Protein AF-A0A6A4P257-F1 (afdb_monomer)

Solvent-accessible surface area (backbone atoms only — not comparable to full-atom values): 5760 Å² total; per-residue (Å²): 90,78,40,69,46,65,48,91,61,92,58,88,72,38,78,74,70,86,77,51,74,40,77,46,83,42,74,70,55,72,58,72,39,59,92,91,50,38,56,26,60,79,36,81,90,26,39,42,36,27,24,51,69,60,42,55,53,51,50,55,54,53,72,72,43,58,73,80,59,38,41,78,41,33,69,40,75,66,38,50,50,55,42,49,52,51,52,52,53,54,56,58,55,68,74,73,118

Organism: Lupinus albus (NCBI:txid3870)

Radius of gyration: 14.42 Å; Cα contacts (8 Å, |Δi|>4): 96; chains: 1; bounding box: 40×30×34 Å

Secondary structure (DSSP, 8-state):
-EEE----SS-TT----TT-SEEE--SS-GGGS-TTS-GGGGSGGGGGG--HHHHHHHHHHHHTS-HHHHGGGT-SHHHHHHHHHHHHHHHHHHT--

Sequence (97 aa):
MNMLKHFRDNNEKHEIPEDAYVIHYLGLKPWKCNRDYDCNWDIKFHSNFASDSVYKRWWKVHDGMAKELQYYCGDNKEGEMIIRQRVEARNNVDFTL

Mean predicted aligned error: 5.6 Å

Foldseek 3Di:
DADELFAPDPPVQSDDDPPHPHYHQDDDDLLLEDLPAFCLCLPPVSVRNGHRVVSVVVVVVLVPDDPVVVVVSLPDPVSVVSNVVSVVVSVVVVVVD

InterPro domains:
  IPR029044 Nucleotide-diphospho-sugar transferases [G3DSA:3.90.550.10] (1-70)
  IPR050587 GNT1/Glycosyltransferase 8 [PTHR11183] (1-87)

pLDDT: mean 86.47, std 11.69, range [39.94, 96.75]

Structure (mmCIF, N/CA/C/O backbone):
data_AF-A0A6A4P257-F1
#
_entry.id   AF-A0A6A4P257-F1
#
loop_
_atom_site.group_PDB
_atom_site.id
_atom_site.type_symbol
_atom_site.label_atom_id
_atom_site.label_alt_id
_atom_site.label_comp_id
_atom_site.label_asym_id
_atom_site.label_entity_id
_atom_site.label_seq_id
_atom_site.pdbx_PDB_ins_code
_atom_site.Cartn_x
_atom_site.Cartn_y
_atom_site.Cartn_z
_atom_site.occupancy
_atom_site.B_iso_or_equiv
_atom_site.auth_seq_id
_atom_site.auth_comp_id
_atom_site.auth_asym_id
_atom_site.auth_atom_id
_atom_site.pdbx_PDB_model_num
ATOM 1 N N . MET A 1 1 ? -1.203 -12.538 -15.376 1.00 75.75 1 MET A N 1
ATOM 2 C CA . MET A 1 1 ? 0.066 -13.008 -14.763 1.00 75.75 1 MET A CA 1
ATOM 3 C C . MET A 1 1 ? 0.059 -12.698 -13.266 1.00 75.75 1 MET A C 1
ATOM 5 O O . MET A 1 1 ? -0.531 -11.689 -12.891 1.00 75.75 1 MET A O 1
ATOM 9 N N . ASN A 1 2 ? 0.683 -13.529 -12.422 1.00 89.62 2 ASN A N 1
ATOM 10 C CA . ASN A 1 2 ? 0.852 -13.251 -10.987 1.00 89.62 2 ASN A CA 1
ATOM 11 C C . ASN A 1 2 ? 2.224 -12.613 -10.750 1.00 89.62 2 ASN A C 1
ATOM 13 O O . ASN A 1 2 ? 3.226 -13.134 -11.231 1.00 89.62 2 ASN A O 1
ATOM 17 N N . MET A 1 3 ? 2.264 -11.505 -10.013 1.00 93.44 3 MET A N 1
ATOM 18 C CA . MET A 1 3 ? 3.451 -10.665 -9.874 1.00 93.44 3 MET A CA 1
ATOM 19 C C . MET A 1 3 ? 3.908 -10.583 -8.422 1.00 93.44 3 MET A C 1
ATOM 21 O O . MET A 1 3 ? 3.116 -10.332 -7.513 1.00 93.44 3 MET A O 1
ATOM 25 N N . LEU A 1 4 ? 5.209 -10.754 -8.205 1.00 93.75 4 LEU A N 1
ATOM 26 C CA . LEU A 1 4 ? 5.848 -10.460 -6.928 1.00 93.75 4 LEU A CA 1
ATOM 27 C C . LEU A 1 4 ? 6.242 -8.984 -6.904 1.00 93.75 4 LEU A C 1
ATOM 29 O O . LEU A 1 4 ? 6.913 -8.519 -7.823 1.00 93.75 4 LEU A O 1
ATOM 33 N N . LYS A 1 5 ? 5.857 -8.251 -5.856 1.00 94.00 5 LYS A N 1
ATOM 34 C CA . LYS A 1 5 ? 6.274 -6.857 -5.660 1.00 94.00 5 LYS A CA 1
ATOM 35 C C . LYS A 1 5 ? 7.720 -6.825 -5.157 1.00 94.00 5 LYS A C 1
ATOM 37 O O . LYS A 1 5 ? 7.970 -6.680 -3.962 1.00 94.00 5 LYS A O 1
ATOM 42 N N . HIS A 1 6 ? 8.652 -7.067 -6.074 1.00 93.62 6 HIS A N 1
ATOM 43 C CA . HIS A 1 6 ? 10.085 -7.066 -5.819 1.00 93.62 6 HIS A CA 1
ATOM 44 C C . HIS A 1 6 ? 10.855 -6.532 -7.027 1.00 93.62 6 HIS A C 1
ATOM 46 O O . HIS A 1 6 ? 10.810 -7.120 -8.106 1.00 93.62 6 HIS A O 1
ATOM 52 N N . PHE A 1 7 ? 11.598 -5.456 -6.818 1.00 91.94 7 PHE A N 1
ATOM 53 C CA . PHE A 1 7 ? 12.323 -4.704 -7.828 1.00 91.94 7 PHE A CA 1
ATOM 54 C C . PHE A 1 7 ? 13.813 -4.796 -7.485 1.00 91.94 7 PHE A C 1
ATOM 56 O O . PHE A 1 7 ? 14.264 -4.223 -6.499 1.00 91.94 7 PHE A O 1
ATOM 63 N N . ARG A 1 8 ? 14.554 -5.630 -8.230 1.00 79.38 8 ARG A N 1
ATOM 64 C CA . ARG A 1 8 ? 16.002 -5.863 -8.025 1.00 79.38 8 ARG A CA 1
ATOM 65 C C . ARG A 1 8 ? 16.891 -4.954 -8.878 1.00 79.38 8 ARG A C 1
ATOM 67 O O . ARG A 1 8 ? 18.072 -4.844 -8.575 1.00 79.38 8 ARG A O 1
ATOM 74 N N . ASP A 1 9 ? 16.325 -4.335 -9.910 1.00 68.06 9 ASP A N 1
ATOM 75 C CA . ASP A 1 9 ? 17.056 -3.588 -10.935 1.00 68.06 9 ASP A CA 1
ATOM 76 C C . ASP A 1 9 ? 16.752 -2.085 -10.854 1.00 68.06 9 ASP A C 1
ATOM 78 O O . ASP A 1 9 ? 15.732 -1.694 -10.288 1.00 68.06 9 ASP A O 1
ATOM 82 N N . ASN A 1 10 ? 17.595 -1.257 -11.489 1.00 57.28 10 ASN A N 1
ATOM 83 C CA . ASN A 1 10 ? 17.516 0.216 -11.571 1.00 57.28 10 ASN A CA 1
ATOM 84 C C . ASN A 1 10 ? 16.251 0.769 -12.270 1.00 57.28 10 ASN A C 1
ATOM 86 O O . ASN A 1 10 ? 16.270 1.875 -12.808 1.00 57.28 10 ASN A O 1
ATOM 90 N N . ASN A 1 11 ? 15.143 0.028 -12.319 1.00 60.56 11 ASN A N 1
ATOM 91 C CA . ASN A 1 11 ? 13.871 0.613 -12.704 1.00 60.56 11 ASN A CA 1
ATOM 92 C C . ASN A 1 11 ? 13.394 1.512 -11.565 1.00 60.56 11 ASN A C 1
ATOM 94 O O . ASN A 1 11 ? 12.620 1.063 -10.730 1.00 60.56 11 ASN A O 1
ATOM 98 N N . GLU A 1 12 ? 13.837 2.769 -11.560 1.00 65.50 12 GLU A N 1
ATOM 99 C CA . GLU A 1 12 ? 13.557 3.773 -10.524 1.00 65.50 12 GLU A CA 1
ATOM 100 C C . GLU A 1 12 ? 12.062 3.929 -10.205 1.00 65.50 12 GLU A C 1
ATOM 102 O O . GLU A 1 12 ? 11.700 4.351 -9.111 1.00 65.50 12 GLU A O 1
ATOM 107 N N . LYS A 1 13 ? 11.172 3.560 -11.135 1.00 75.38 13 LYS A N 1
ATOM 108 C CA . LYS A 1 13 ? 9.724 3.717 -10.967 1.00 75.38 13 LYS A CA 1
ATOM 109 C C . LYS A 1 13 ? 9.053 2.575 -10.203 1.00 75.38 13 LYS A C 1
ATOM 111 O O . LYS A 1 13 ? 7.922 2.750 -9.750 1.00 75.38 13 LYS A O 1
ATOM 116 N N . HIS A 1 14 ? 9.715 1.420 -10.064 1.00 91.19 14 HIS A N 1
ATOM 117 C C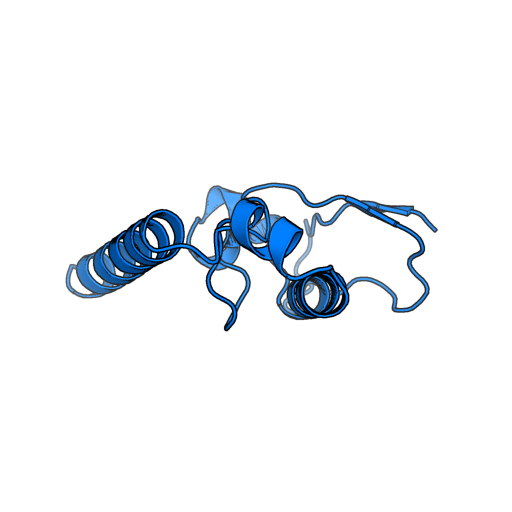A . HIS A 1 14 ? 9.182 0.239 -9.373 1.00 91.19 14 HIS A CA 1
ATOM 118 C C . HIS A 1 14 ? 7.746 -0.104 -9.840 1.00 91.19 14 HIS A C 1
ATOM 120 O O . HIS A 1 14 ? 6.799 -0.139 -9.057 1.00 91.19 14 HIS A O 1
ATOM 126 N N . GLU A 1 15 ? 7.542 -0.306 -11.144 1.00 91.31 15 GLU A N 1
ATOM 127 C CA . GLU A 1 15 ? 6.210 -0.508 -11.737 1.00 91.31 15 GLU A CA 1
ATOM 128 C C . GLU A 1 15 ? 5.893 -1.983 -12.019 1.00 91.31 15 GLU A C 1
ATOM 130 O O . GLU A 1 15 ? 6.766 -2.785 -12.348 1.00 91.31 15 GLU A O 1
ATOM 135 N N . ILE A 1 16 ? 4.609 -2.337 -11.920 1.00 91.56 16 ILE A N 1
ATOM 136 C CA . ILE A 1 16 ? 4.066 -3.644 -12.314 1.00 91.56 16 ILE A CA 1
ATOM 137 C C . ILE A 1 16 ? 3.063 -3.421 -13.457 1.00 91.56 16 ILE A C 1
ATOM 139 O O . ILE A 1 16 ? 2.295 -2.456 -13.377 1.00 91.56 16 ILE A O 1
ATOM 143 N N . PRO A 1 17 ? 2.996 -4.304 -14.474 1.00 91.69 17 PRO A N 1
ATOM 144 C CA . PRO A 1 17 ? 2.008 -4.211 -15.550 1.00 91.69 17 PRO A CA 1
ATOM 145 C C . PRO A 1 17 ? 0.570 -4.016 -15.046 1.00 91.69 17 PRO A C 1
ATOM 147 O O . PRO A 1 17 ? 0.192 -4.519 -13.981 1.00 91.69 17 PRO A O 1
ATOM 150 N N . GLU A 1 18 ? -0.236 -3.241 -15.772 1.00 90.12 18 GLU A N 1
ATOM 151 C CA . GLU A 1 18 ? -1.634 -2.970 -15.397 1.00 90.12 18 GLU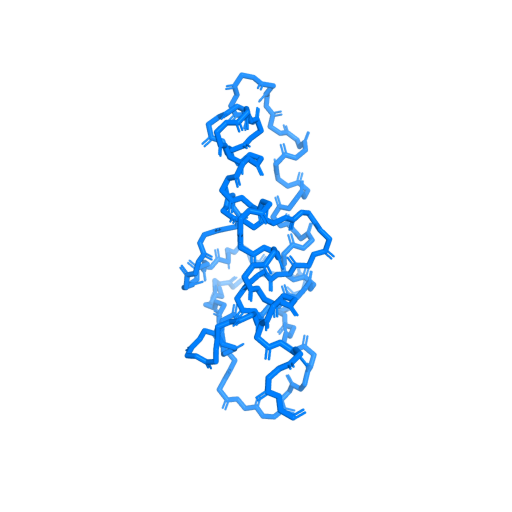 A CA 1
ATOM 152 C C . GLU A 1 18 ? -2.519 -4.220 -15.467 1.00 90.12 18 GLU A C 1
ATOM 154 O O . GLU A 1 18 ? -3.438 -4.359 -14.666 1.00 90.12 18 GLU A O 1
ATOM 159 N N . ASP A 1 19 ? -2.188 -5.163 -16.349 1.00 90.94 19 ASP A N 1
ATOM 160 C CA . ASP A 1 19 ? -2.862 -6.451 -16.543 1.00 90.94 19 ASP A CA 1
ATOM 161 C C . ASP A 1 19 ? -2.398 -7.549 -15.558 1.00 90.94 19 ASP A C 1
ATOM 163 O O . ASP A 1 19 ? -2.724 -8.735 -15.703 1.00 90.94 19 ASP A O 1
ATOM 167 N N . ALA A 1 20 ? -1.634 -7.178 -14.524 1.00 93.00 20 ALA A N 1
ATOM 168 C CA . AL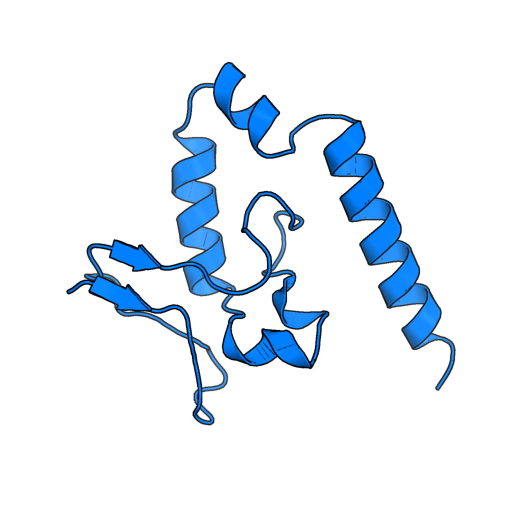A A 1 20 ? -1.289 -8.086 -13.439 1.00 93.00 20 ALA A CA 1
ATOM 169 C C . ALA A 1 20 ? -2.555 -8.535 -12.691 1.00 93.00 20 ALA A C 1
ATOM 171 O O . ALA A 1 20 ? -3.294 -7.724 -12.139 1.00 93.00 20 ALA A O 1
ATOM 172 N N . TYR A 1 21 ? -2.770 -9.850 -12.632 1.00 91.88 21 TYR A N 1
ATOM 173 C CA . TYR A 1 21 ? -3.962 -10.446 -12.022 1.00 91.88 21 TYR A CA 1
ATOM 174 C C . TYR A 1 21 ? -3.837 -10.550 -10.498 1.00 91.88 21 TYR A C 1
ATOM 176 O O . TYR A 1 21 ? -4.804 -10.367 -9.766 1.00 91.88 21 TYR A O 1
ATOM 184 N N . VAL A 1 22 ? -2.625 -10.825 -10.010 1.00 94.94 22 VAL A N 1
ATOM 185 C CA . VAL A 1 22 ? -2.313 -10.920 -8.579 1.00 94.94 22 VAL A CA 1
ATOM 186 C C . VAL A 1 22 ? -1.025 -10.167 -8.304 1.00 94.94 22 VAL A C 1
ATOM 188 O O . VAL A 1 22 ? -0.073 -10.261 -9.079 1.00 94.94 22 VAL A O 1
ATOM 191 N N . ILE A 1 23 ? -0.982 -9.471 -7.169 1.00 95.44 23 ILE A N 1
ATOM 192 C CA . ILE A 1 23 ? 0.212 -8.807 -6.650 1.00 95.44 23 ILE A CA 1
ATOM 193 C C . ILE A 1 23 ? 0.516 -9.373 -5.266 1.00 95.44 23 ILE A C 1
ATOM 195 O O . ILE A 1 23 ? -0.309 -9.304 -4.356 1.00 95.44 23 ILE A O 1
ATOM 199 N N . HIS A 1 24 ? 1.718 -9.911 -5.093 1.00 95.38 24 HIS A N 1
ATOM 200 C CA . HIS A 1 24 ? 2.197 -10.388 -3.804 1.00 95.38 24 HIS A CA 1
ATOM 201 C C . HIS A 1 24 ? 3.005 -9.289 -3.100 1.00 95.38 24 HIS A C 1
ATOM 203 O O . HIS A 1 24 ? 4.124 -8.971 -3.507 1.00 95.38 24 HIS A O 1
ATOM 209 N N . TYR A 1 25 ? 2.432 -8.712 -2.039 1.00 95.62 25 TYR A N 1
ATOM 210 C CA . TYR A 1 25 ? 3.037 -7.629 -1.256 1.00 95.62 25 TYR A CA 1
ATOM 211 C C . TYR A 1 25 ? 4.073 -8.161 -0.252 1.00 95.62 25 TYR A C 1
ATOM 213 O O . TYR A 1 25 ? 3.722 -8.770 0.768 1.00 95.62 25 TYR A O 1
ATOM 221 N N . LEU A 1 26 ? 5.349 -7.895 -0.533 1.00 94.94 26 LEU A N 1
ATOM 222 C CA . LEU A 1 26 ? 6.481 -8.155 0.358 1.00 94.94 26 LEU A CA 1
ATOM 223 C C . LEU A 1 26 ? 6.803 -6.945 1.248 1.00 94.94 26 LEU A C 1
ATOM 225 O O . LEU A 1 26 ? 6.297 -5.849 1.015 1.00 94.94 26 LEU A O 1
ATOM 229 N N . GLY A 1 27 ? 7.637 -7.163 2.269 1.00 94.44 27 GLY A N 1
ATOM 230 C CA . GLY A 1 27 ? 8.026 -6.128 3.228 1.00 94.44 27 GLY A CA 1
ATOM 231 C C . GLY A 1 27 ? 6.892 -5.742 4.180 1.00 94.44 27 GLY A C 1
ATOM 232 O O . GLY A 1 27 ? 6.103 -6.592 4.616 1.00 94.44 27 GLY A O 1
ATOM 233 N N . LEU A 1 28 ? 6.814 -4.449 4.504 1.00 92.44 28 LEU A N 1
ATOM 234 C CA . LEU A 1 28 ? 5.705 -3.893 5.270 1.00 92.44 28 LEU A CA 1
ATOM 235 C C . LEU A 1 28 ? 4.398 -4.062 4.501 1.00 92.44 28 LEU A C 1
ATOM 237 O O . LEU A 1 28 ? 4.302 -3.789 3.301 1.00 92.44 28 LEU A O 1
ATOM 241 N N . LYS A 1 29 ? 3.374 -4.518 5.222 1.00 92.69 29 LYS A N 1
ATOM 242 C CA . LYS A 1 29 ? 2.047 -4.702 4.647 1.00 92.69 29 LYS A CA 1
ATOM 243 C C . LYS A 1 29 ? 1.385 -3.345 4.395 1.00 92.69 29 LYS A C 1
ATOM 245 O O . LYS A 1 29 ? 1.552 -2.453 5.223 1.00 92.69 29 LYS A O 1
ATOM 250 N N . 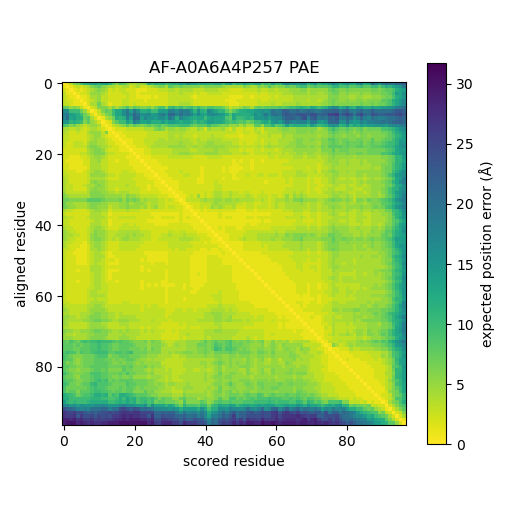PRO A 1 30 ? 0.618 -3.189 3.301 1.00 93.00 30 PRO A N 1
ATOM 251 C CA . PRO A 1 30 ? 0.078 -1.886 2.910 1.00 93.00 30 PRO A CA 1
ATOM 252 C C . PRO A 1 30 ? -0.767 -1.196 3.990 1.00 93.00 30 PRO A C 1
ATOM 254 O O . PRO A 1 30 ? -0.599 -0.009 4.225 1.00 93.00 30 PRO A O 1
ATOM 257 N N . TRP A 1 31 ? -1.563 -1.957 4.747 1.00 91.38 31 TRP A N 1
ATOM 258 C CA . TRP A 1 31 ? -2.361 -1.471 5.886 1.00 91.38 31 TRP A CA 1
ATOM 259 C C . TRP A 1 31 ? -1.540 -1.064 7.125 1.00 91.38 31 TRP A C 1
ATOM 261 O O . TRP A 1 31 ? -2.066 -0.849 8.213 1.00 91.38 31 TRP A O 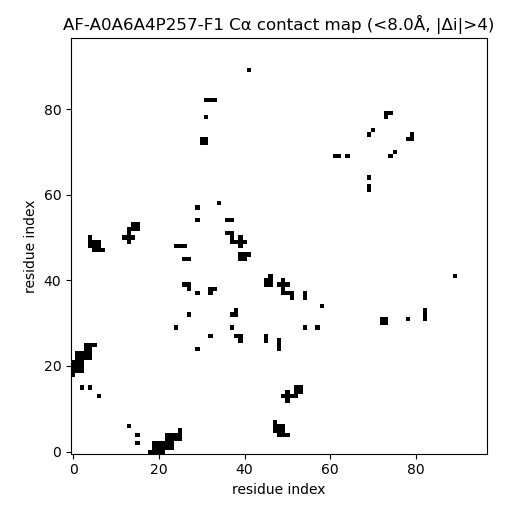1
ATOM 271 N N . LYS A 1 32 ? -0.213 -1.040 7.012 1.00 88.31 32 LYS A N 1
ATOM 272 C CA . LYS A 1 32 ? 0.697 -0.504 8.027 1.00 88.31 32 LYS A CA 1
ATOM 273 C C . LYS A 1 32 ? 1.356 0.800 7.567 1.00 88.31 32 LYS A C 1
ATOM 275 O O . LYS A 1 32 ? 2.201 1.304 8.303 1.00 88.31 32 LYS A O 1
ATOM 280 N N . CYS A 1 33 ? 1.021 1.311 6.383 1.00 87.50 33 CYS A N 1
ATOM 281 C CA . CYS A 1 33 ? 1.582 2.529 5.806 1.00 87.50 33 CYS A CA 1
ATOM 282 C C . CYS A 1 33 ? 0.547 3.666 5.794 1.00 87.50 33 CYS A C 1
ATOM 284 O O . CYS A 1 33 ? -0.656 3.420 5.751 1.00 87.50 33 CYS A O 1
ATOM 286 N N . ASN A 1 34 ? 1.020 4.919 5.798 1.00 83.44 34 ASN A N 1
ATOM 287 C CA . ASN A 1 34 ? 0.161 6.074 5.519 1.00 83.44 34 ASN A CA 1
ATOM 288 C C . ASN A 1 34 ? -0.278 6.064 4.048 1.00 83.44 34 ASN A C 1
ATOM 290 O O . ASN A 1 34 ? 0.419 5.526 3.192 1.00 83.44 34 ASN A O 1
ATOM 294 N N . ARG A 1 35 ? -1.406 6.689 3.727 1.00 87.94 35 ARG A N 1
ATOM 295 C CA . ARG A 1 35 ? -2.007 6.700 2.395 1.00 87.94 35 ARG A CA 1
ATOM 296 C C . ARG A 1 35 ? -1.183 7.372 1.303 1.00 87.94 35 ARG A C 1
ATOM 298 O O . ARG A 1 35 ? -1.326 7.017 0.135 1.00 87.94 35 ARG A O 1
ATOM 305 N N . ASP A 1 36 ? -0.310 8.292 1.683 1.00 87.44 36 ASP A N 1
ATOM 306 C CA . ASP A 1 36 ? 0.338 9.197 0.735 1.00 87.44 36 ASP A CA 1
ATOM 307 C C . ASP A 1 36 ? 1.427 8.528 -0.122 1.00 87.44 36 ASP A C 1
ATOM 309 O O . ASP A 1 36 ? 1.631 8.929 -1.267 1.00 87.44 36 ASP A O 1
ATOM 313 N N . TYR A 1 37 ? 2.109 7.502 0.400 1.00 90.38 37 TYR A N 1
ATOM 314 C CA . TYR A 1 37 ? 3.203 6.803 -0.288 1.00 90.38 37 TYR A CA 1
ATOM 315 C C . TYR A 1 37 ? 3.455 5.412 0.309 1.00 90.38 37 TYR A C 1
ATOM 317 O O . TYR A 1 37 ? 2.985 5.082 1.402 1.00 90.38 37 TYR A O 1
ATOM 325 N N . ASP A 1 38 ? 4.223 4.586 -0.399 1.00 93.25 38 ASP A N 1
ATOM 326 C CA . ASP A 1 38 ? 4.607 3.267 0.088 1.00 93.25 38 ASP A CA 1
ATOM 327 C C . ASP A 1 38 ? 5.709 3.347 1.155 1.00 93.25 38 ASP A C 1
ATOM 329 O O . ASP A 1 38 ? 6.882 3.551 0.849 1.00 93.25 38 ASP A O 1
ATOM 333 N N . CYS A 1 39 ? 5.361 3.115 2.420 1.00 91.12 39 CYS A N 1
ATOM 334 C CA . CYS A 1 39 ? 6.314 3.220 3.530 1.00 91.12 39 CYS A CA 1
ATOM 335 C C . CYS A 1 39 ? 7.459 2.186 3.507 1.00 91.12 39 CYS A C 1
ATOM 337 O O . CYS A 1 39 ? 8.373 2.247 4.328 1.00 91.12 39 CYS A O 1
ATOM 339 N N . ASN A 1 40 ? 7.472 1.241 2.556 1.00 93.00 40 ASN A N 1
ATOM 340 C CA . ASN A 1 40 ? 8.674 0.444 2.292 1.00 93.00 40 ASN A CA 1
ATOM 341 C C . ASN A 1 40 ? 9.859 1.304 1.807 1.00 93.00 40 ASN A C 1
ATOM 343 O O . ASN A 1 40 ? 10.998 0.868 1.962 1.00 93.00 40 ASN A O 1
ATOM 347 N N . TRP A 1 41 ? 9.618 2.518 1.288 1.00 90.06 41 TRP A N 1
ATOM 348 C CA . TRP A 1 41 ? 10.673 3.485 0.961 1.00 90.06 41 TRP A CA 1
ATOM 349 C C . TRP A 1 41 ? 11.465 3.955 2.187 1.00 90.06 41 TRP A C 1
ATOM 351 O O . TRP A 1 41 ? 12.656 4.228 2.068 1.00 90.06 41 TRP A O 1
ATOM 361 N N . ASP A 1 42 ? 10.843 4.000 3.369 1.00 86.12 42 ASP A N 1
ATOM 362 C CA . ASP A 1 42 ? 11.491 4.516 4.582 1.00 86.12 42 ASP A CA 1
ATOM 363 C C . ASP A 1 42 ? 12.501 3.526 5.188 1.00 86.12 42 ASP A C 1
ATOM 365 O O . ASP A 1 42 ? 13.310 3.889 6.042 1.00 86.12 42 ASP A O 1
ATOM 369 N N . ILE A 1 43 ? 12.460 2.253 4.781 1.00 86.81 43 ILE A N 1
ATOM 370 C CA . ILE A 1 43 ? 13.340 1.204 5.300 1.00 86.81 43 ILE A CA 1
ATOM 371 C C . ILE A 1 43 ? 14.282 0.784 4.179 1.00 86.81 43 ILE A C 1
ATOM 373 O O . ILE A 1 43 ? 13.872 0.102 3.246 1.00 86.81 43 ILE A O 1
ATOM 377 N N . LYS A 1 44 ? 15.576 1.103 4.307 1.00 85.50 44 LYS A N 1
ATOM 378 C CA . LYS A 1 44 ? 16.604 0.783 3.295 1.00 85.50 44 LYS A CA 1
ATOM 379 C C . LYS A 1 44 ? 16.593 -0.685 2.849 1.00 85.50 44 LYS A C 1
ATOM 381 O O . LYS A 1 44 ? 16.811 -0.975 1.683 1.00 85.50 44 LYS A O 1
ATOM 386 N N . PHE A 1 45 ? 16.327 -1.619 3.762 1.00 87.75 45 PHE A N 1
ATOM 387 C CA . PHE A 1 45 ? 16.230 -3.048 3.437 1.00 87.75 45 PHE A CA 1
ATOM 388 C C . PHE A 1 45 ? 14.960 -3.414 2.641 1.00 87.75 45 PHE A C 1
ATOM 390 O O . PHE A 1 45 ? 14.929 -4.436 1.961 1.00 87.75 45 PHE A O 1
ATOM 397 N N . HIS A 1 46 ? 13.910 -2.595 2.715 1.00 92.38 46 HIS A N 1
ATOM 398 C CA . HIS A 1 46 ? 12.639 -2.801 2.024 1.00 92.38 46 HIS A CA 1
ATOM 399 C C . HIS A 1 46 ? 12.473 -1.965 0.755 1.00 92.38 46 HIS A C 1
ATOM 401 O O . HIS A 1 46 ? 11.449 -2.125 0.093 1.00 92.38 46 HIS A O 1
ATOM 407 N N . SER A 1 47 ? 13.440 -1.126 0.370 1.00 90.81 47 SER A N 1
ATOM 408 C CA . SER A 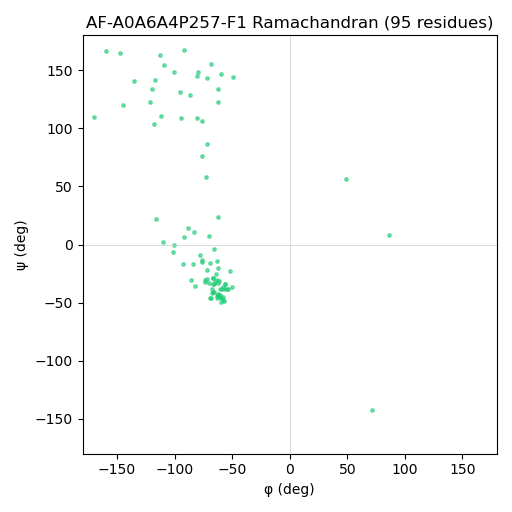1 47 ? 13.321 -0.284 -0.829 1.00 90.81 47 SER A CA 1
ATOM 409 C C . SER A 1 47 ? 12.997 -1.109 -2.079 1.00 90.81 47 SER A C 1
ATOM 411 O O . SER A 1 47 ? 12.120 -0.740 -2.850 1.00 90.81 47 SER A O 1
ATOM 413 N N . ASN A 1 48 ? 13.582 -2.304 -2.214 1.00 93.44 48 ASN A N 1
ATOM 414 C CA . ASN A 1 48 ? 13.295 -3.251 -3.301 1.00 93.44 48 ASN A CA 1
ATOM 415 C C . ASN A 1 48 ? 11.845 -3.775 -3.307 1.00 93.44 48 ASN A C 1
ATOM 417 O O . ASN A 1 48 ? 11.415 -4.394 -4.274 1.00 93.44 48 ASN A O 1
ATOM 421 N N . PHE A 1 49 ? 11.078 -3.586 -2.235 1.00 94.88 49 PHE A N 1
ATOM 422 C CA . PHE A 1 49 ? 9.655 -3.924 -2.158 1.00 94.88 49 PHE A CA 1
ATOM 423 C C . PHE A 1 49 ? 8.752 -2.705 -2.323 1.00 94.88 49 PHE A C 1
ATOM 425 O O . PHE A 1 49 ? 7.537 -2.880 -2.350 1.00 94.88 49 PHE A O 1
ATOM 432 N N . ALA A 1 50 ? 9.292 -1.491 -2.384 1.00 93.94 50 ALA A N 1
ATOM 433 C CA . ALA A 1 50 ? 8.503 -0.269 -2.434 1.00 93.94 50 ALA A CA 1
ATOM 434 C C . ALA A 1 50 ? 7.989 0.009 -3.853 1.00 93.94 50 ALA A C 1
ATOM 436 O O . ALA A 1 50 ? 8.636 -0.359 -4.823 1.00 93.94 50 ALA A O 1
ATOM 437 N N . SER A 1 51 ? 6.791 0.572 -3.990 1.00 94.62 51 SER A N 1
ATOM 438 C CA . SER A 1 51 ? 6.200 0.997 -5.262 1.00 94.62 51 SER A CA 1
ATOM 439 C C . SER A 1 51 ? 4.936 1.816 -5.010 1.00 94.62 51 SER A C 1
ATOM 441 O O . SER A 1 51 ? 3.891 1.267 -4.648 1.00 94.62 51 SER A O 1
ATOM 443 N N . ASP A 1 52 ? 4.991 3.120 -5.278 1.00 94.25 52 ASP A N 1
ATOM 444 C CA . ASP A 1 52 ? 3.837 4.004 -5.078 1.00 94.25 52 ASP A CA 1
ATOM 445 C C . ASP A 1 52 ? 2.690 3.686 -6.046 1.00 94.25 52 ASP A C 1
ATOM 447 O O . ASP A 1 52 ? 1.513 3.780 -5.690 1.00 94.25 52 ASP A O 1
ATOM 451 N N . SER A 1 53 ? 3.006 3.261 -7.273 1.00 94.12 53 SER A N 1
ATOM 452 C CA . SER A 1 53 ? 1.999 2.893 -8.275 1.00 94.12 53 SER A CA 1
ATOM 453 C C . SER A 1 53 ? 1.223 1.636 -7.865 1.00 94.12 53 SER A C 1
ATOM 455 O O . SER A 1 53 ? -0.005 1.598 -7.978 1.00 94.12 53 SER A O 1
ATOM 457 N N . VAL A 1 54 ? 1.905 0.627 -7.315 1.00 94.75 54 VAL A N 1
ATOM 458 C CA . VAL A 1 54 ? 1.285 -0.597 -6.784 1.00 94.75 54 VAL A CA 1
ATOM 459 C C . VAL A 1 54 ? 0.578 -0.337 -5.453 1.00 94.75 54 VAL A C 1
ATOM 461 O O . VAL A 1 54 ? -0.458 -0.944 -5.167 1.00 94.75 54 VAL A O 1
ATOM 464 N N . TYR A 1 55 ? 1.092 0.584 -4.642 1.00 95.56 55 TYR A N 1
ATOM 465 C CA . TYR A 1 55 ? 0.461 0.992 -3.393 1.00 95.56 55 TYR A CA 1
ATOM 466 C C . TYR A 1 55 ? -0.882 1.699 -3.626 1.00 95.56 55 TYR A C 1
ATOM 468 O O . TYR A 1 55 ? -1.880 1.357 -2.990 1.00 95.56 55 TYR A O 1
ATOM 476 N N . LYS A 1 56 ? -0.971 2.569 -4.641 1.00 94.44 56 LYS A N 1
ATOM 477 C CA . LYS A 1 56 ? -2.248 3.151 -5.096 1.00 94.44 56 LYS A CA 1
ATOM 478 C C . LYS A 1 56 ? -3.279 2.085 -5.486 1.00 94.44 56 LYS A C 1
ATOM 480 O O . LYS A 1 56 ? -4.470 2.285 -5.262 1.00 94.44 56 LYS A O 1
ATOM 485 N N . ARG A 1 57 ? -2.856 0.940 -6.045 1.00 95.00 57 ARG A N 1
ATOM 486 C CA . ARG A 1 57 ? -3.770 -0.182 -6.349 1.00 95.00 57 ARG A CA 1
ATOM 487 C C . ARG A 1 57 ? -4.325 -0.827 -5.079 1.00 95.00 57 ARG A C 1
ATOM 489 O O . ARG A 1 57 ? -5.506 -1.157 -5.058 1.00 95.00 57 ARG A O 1
ATOM 496 N N . TRP A 1 58 ? -3.519 -0.957 -4.022 1.00 95.38 58 TRP A N 1
ATOM 497 C CA . TRP A 1 58 ? -4.011 -1.454 -2.733 1.00 95.38 58 TRP A CA 1
ATOM 498 C C . TRP A 1 58 ? -5.076 -0.524 -2.140 1.00 95.38 58 TRP A C 1
ATOM 500 O O . TRP A 1 58 ? -6.118 -1.006 -1.706 1.00 95.38 58 TRP A O 1
ATOM 510 N N . TRP A 1 59 ? -4.877 0.796 -2.205 1.00 95.06 59 TRP A N 1
ATOM 511 C CA . TRP A 1 59 ? -5.880 1.745 -1.712 1.00 95.06 59 TRP A CA 1
ATOM 512 C C . TRP A 1 59 ? -7.208 1.677 -2.460 1.00 95.06 59 TRP A C 1
ATOM 514 O O . TRP A 1 59 ? -8.250 1.809 -1.832 1.00 95.06 59 TRP A O 1
ATOM 524 N N . LYS A 1 60 ? -7.209 1.368 -3.764 1.00 95.50 60 LYS A N 1
ATOM 525 C CA . LYS A 1 60 ? -8.462 1.097 -4.492 1.00 95.50 60 LYS A CA 1
ATOM 526 C C . LYS A 1 60 ? -9.220 -0.104 -3.911 1.00 95.50 60 LYS A C 1
ATOM 528 O O . LYS A 1 60 ? -10.443 -0.070 -3.835 1.00 95.50 60 LYS A O 1
ATOM 533 N N . VAL A 1 61 ? -8.505 -1.154 -3.494 1.00 94.94 61 VAL A N 1
ATOM 534 C CA . VAL A 1 61 ? -9.105 -2.324 -2.825 1.00 94.94 61 VAL A CA 1
ATOM 535 C C . VAL A 1 61 ? -9.617 -1.945 -1.438 1.00 94.94 61 VAL A C 1
ATOM 537 O O . VAL A 1 61 ? -10.740 -2.296 -1.092 1.00 94.94 61 VAL A O 1
ATOM 540 N N . HIS A 1 62 ? -8.816 -1.211 -0.664 1.00 95.50 62 HIS A N 1
ATOM 541 C CA . HIS A 1 62 ? -9.205 -0.717 0.654 1.00 95.50 62 HIS A CA 1
ATOM 542 C C . HIS A 1 62 ? -10.485 0.131 0.589 1.00 95.50 62 HIS A C 1
ATOM 544 O O . HIS A 1 62 ? -11.430 -0.115 1.331 1.00 95.50 62 HIS A O 1
ATOM 550 N N . ASP A 1 63 ? -10.551 1.085 -0.341 1.00 95.44 63 ASP A N 1
ATOM 551 C CA . ASP A 1 63 ? -11.695 1.989 -0.500 1.00 95.44 63 ASP A CA 1
ATOM 552 C C . ASP A 1 63 ? -12.975 1.271 -0.922 1.00 95.44 63 ASP A C 1
ATOM 554 O O . ASP A 1 63 ? -14.065 1.688 -0.535 1.00 95.44 63 ASP A O 1
ATOM 558 N N . GLY A 1 64 ? -12.845 0.196 -1.702 1.00 96.75 64 GLY A N 1
ATOM 559 C CA . GLY A 1 64 ? -13.967 -0.657 -2.093 1.00 96.75 64 GLY A CA 1
ATOM 560 C C . GLY A 1 64 ? -14.417 -1.632 -1.001 1.00 96.75 64 GLY A C 1
ATOM 561 O O . GLY A 1 64 ? -15.434 -2.302 -1.162 1.00 96.75 64 GLY A O 1
ATOM 562 N N . MET A 1 65 ? -13.665 -1.744 0.095 1.00 96.19 65 MET A N 1
ATOM 563 C CA . MET A 1 65 ? -13.967 -2.638 1.205 1.00 96.19 65 MET A CA 1
ATOM 564 C C . MET A 1 65 ? -15.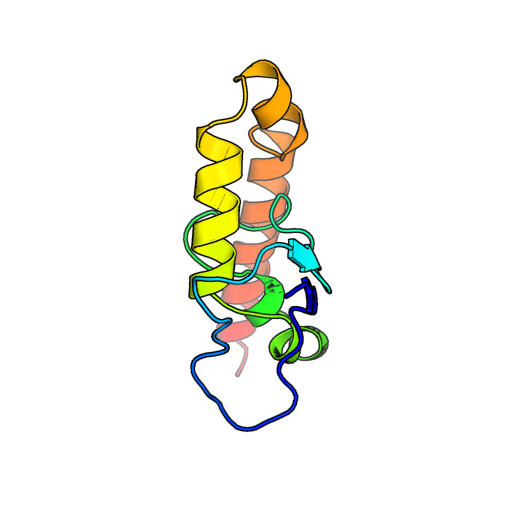048 -2.042 2.117 1.00 96.19 65 MET A C 1
ATOM 566 O O . MET A 1 65 ? -15.119 -0.827 2.299 1.00 96.19 65 MET A O 1
ATOM 570 N N . ALA A 1 66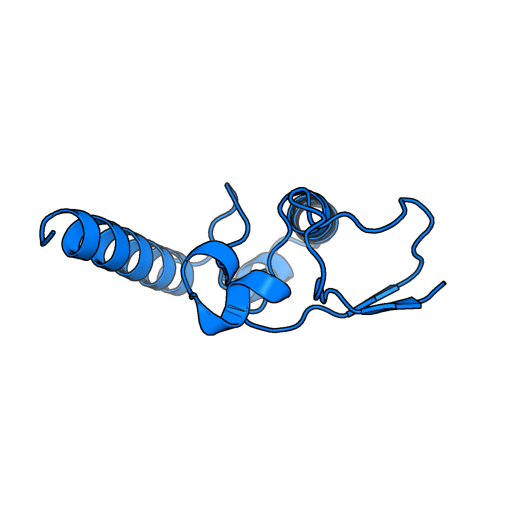 ? -15.868 -2.895 2.736 1.00 96.69 66 ALA A N 1
ATOM 571 C CA . ALA A 1 66 ? -16.845 -2.462 3.732 1.00 96.69 66 ALA A CA 1
ATOM 572 C C . ALA A 1 66 ? -16.157 -1.765 4.926 1.00 96.69 66 ALA A C 1
ATOM 574 O O . ALA A 1 66 ? -15.029 -2.108 5.296 1.00 96.69 66 ALA A O 1
ATOM 575 N N . LYS A 1 67 ? -16.817 -0.766 5.525 1.00 92.75 67 LYS A N 1
ATOM 576 C CA . LYS A 1 67 ? -16.205 0.120 6.536 1.00 92.75 67 LYS A CA 1
ATOM 577 C C . LYS A 1 67 ? -15.735 -0.629 7.781 1.00 92.75 67 LYS A C 1
ATOM 579 O O . LYS A 1 67 ? -14.725 -0.266 8.375 1.00 92.75 67 LYS A O 1
ATOM 584 N N . GLU A 1 68 ? -16.423 -1.706 8.134 1.00 93.12 68 GLU A N 1
ATOM 585 C CA . GLU A 1 68 ? -16.090 -2.561 9.272 1.00 93.12 68 GLU A CA 1
ATOM 586 C C . GLU A 1 68 ? -14.764 -3.295 9.047 1.00 93.12 68 GLU A C 1
ATOM 588 O O . GLU A 1 68 ? -14.041 -3.583 9.996 1.00 93.12 68 GLU A O 1
ATOM 593 N N . LEU A 1 69 ? -14.416 -3.575 7.789 1.00 93.94 69 LEU A N 1
ATOM 594 C CA . LEU A 1 69 ? -13.172 -4.246 7.431 1.00 93.94 69 LEU A CA 1
ATOM 595 C C . LEU A 1 69 ? -11.992 -3.268 7.294 1.00 93.94 69 LEU A C 1
ATOM 597 O O . LEU A 1 69 ? -10.861 -3.633 7.625 1.00 93.94 69 LEU A O 1
ATOM 601 N N . GLN A 1 70 ? -12.251 -2.017 6.889 1.00 92.06 70 GLN A N 1
ATOM 602 C CA . GLN A 1 70 ? -11.243 -0.941 6.878 1.00 92.06 70 GLN A CA 1
ATOM 603 C C . GLN A 1 70 ? -10.656 -0.720 8.284 1.00 92.06 70 GLN A C 1
ATOM 605 O O . GLN A 1 70 ? -9.446 -0.566 8.435 1.00 92.06 70 GLN A O 1
ATOM 610 N N . TYR A 1 71 ? -11.473 -0.852 9.336 1.00 88.56 71 TYR A N 1
ATOM 611 C CA . TYR A 1 71 ? -11.027 -0.773 10.735 1.00 88.56 71 TYR A CA 1
ATOM 612 C C . TYR A 1 71 ? -9.862 -1.727 11.069 1.00 88.56 71 TYR A C 1
ATOM 614 O O . TYR A 1 71 ? -8.932 -1.361 11.795 1.00 88.56 71 TYR A O 1
ATOM 622 N N . TYR A 1 72 ? -9.873 -2.946 10.516 1.00 88.69 72 TYR A N 1
ATOM 623 C CA . TYR A 1 72 ? -8.801 -3.930 10.717 1.00 88.69 72 TYR A CA 1
ATOM 624 C C . TYR A 1 72 ? -7.543 -3.627 9.892 1.00 88.69 72 TYR A C 1
ATOM 626 O O . TYR A 1 72 ? -6.477 -4.187 10.155 1.00 88.69 72 TYR A O 1
ATOM 634 N N . CYS A 1 73 ? -7.645 -2.716 8.923 1.00 88.69 73 CYS A N 1
ATOM 635 C CA . CYS A 1 73 ? -6.532 -2.215 8.126 1.00 88.69 73 CYS A CA 1
ATOM 636 C C . CYS A 1 73 ? -5.829 -1.007 8.771 1.00 88.69 73 CYS A C 1
ATOM 638 O O . CYS A 1 73 ? -5.034 -0.343 8.116 1.00 88.69 73 CYS A O 1
ATOM 640 N N . GLY A 1 74 ? -6.077 -0.731 10.053 1.00 81.56 74 GLY A N 1
ATOM 641 C CA . GLY A 1 74 ? -5.405 0.358 10.761 1.00 81.56 74 GLY A CA 1
ATOM 642 C C . GLY A 1 74 ? -6.078 1.722 10.619 1.00 81.56 74 GLY A C 1
ATOM 643 O O . GLY A 1 74 ? -5.530 2.683 11.150 1.00 81.56 74 GLY A O 1
ATOM 644 N N . ASP A 1 75 ? -7.276 1.798 10.023 1.00 82.75 75 ASP A N 1
ATOM 645 C CA . ASP A 1 75 ? -8.185 2.957 10.121 1.00 82.75 75 ASP A CA 1
ATOM 646 C C . ASP A 1 75 ? -8.819 3.016 11.526 1.00 82.75 75 ASP A C 1
ATOM 648 O O . ASP A 1 75 ? -10.032 2.926 11.735 1.00 82.75 75 ASP A O 1
ATOM 652 N N . ASN A 1 76 ? -7.960 3.088 12.535 1.00 81.31 76 ASN A N 1
ATOM 653 C CA . ASN A 1 76 ? -8.316 3.256 13.929 1.00 81.31 76 ASN A CA 1
ATOM 654 C C . ASN A 1 76 ? -7.223 4.067 14.639 1.00 81.31 76 ASN A C 1
ATOM 656 O O . ASN A 1 76 ? -6.104 4.207 14.144 1.00 81.31 76 ASN A O 1
ATOM 660 N N . LYS A 1 77 ? -7.534 4.574 15.836 1.00 83.75 77 LYS A N 1
ATOM 661 C CA . LYS A 1 77 ? -6.617 5.441 16.595 1.00 83.75 77 LYS A CA 1
ATOM 662 C C . LYS A 1 77 ? -5.247 4.805 16.845 1.00 83.75 77 LYS A C 1
ATOM 664 O O . LYS A 1 77 ? -4.248 5.510 16.892 1.00 83.75 77 LYS A O 1
ATOM 669 N N . GLU A 1 78 ? -5.185 3.488 17.029 1.00 85.00 78 GLU A N 1
ATOM 670 C CA . GLU A 1 78 ? -3.920 2.784 17.249 1.00 85.00 78 GLU A CA 1
ATOM 671 C C . GLU A 1 78 ? -3.059 2.770 15.980 1.00 85.00 78 GLU A C 1
ATOM 673 O O . GLU A 1 78 ? -1.873 3.097 16.037 1.00 85.00 78 GLU A O 1
ATOM 678 N N . GLY A 1 79 ? -3.660 2.461 14.828 1.00 83.81 79 GLY A N 1
ATOM 679 C CA . GLY A 1 79 ? -2.992 2.515 13.530 1.00 83.81 79 GLY A CA 1
ATOM 680 C C . GLY A 1 79 ? -2.472 3.915 13.203 1.00 83.81 79 GLY A C 1
ATOM 681 O O . GLY A 1 79 ? -1.299 4.063 12.852 1.00 83.81 79 GLY A O 1
ATOM 682 N N . GLU A 1 80 ? -3.295 4.942 13.421 1.00 84.19 80 GLU A N 1
ATOM 683 C CA . GLU A 1 80 ? -2.912 6.350 13.259 1.00 84.19 80 GLU A CA 1
ATOM 684 C C . GLU A 1 80 ? -1.719 6.731 14.150 1.00 84.19 80 GLU A C 1
ATOM 686 O O . GLU A 1 80 ? -0.762 7.349 13.678 1.00 84.19 80 GLU A O 1
ATOM 691 N N . MET A 1 81 ? -1.730 6.326 15.427 1.00 86.25 81 MET A N 1
ATOM 692 C CA . MET A 1 81 ? -0.620 6.581 16.352 1.00 86.25 81 MET A CA 1
ATOM 693 C C . MET A 1 81 ? 0.677 5.909 15.894 1.00 86.25 81 MET A C 1
ATOM 695 O O . MET A 1 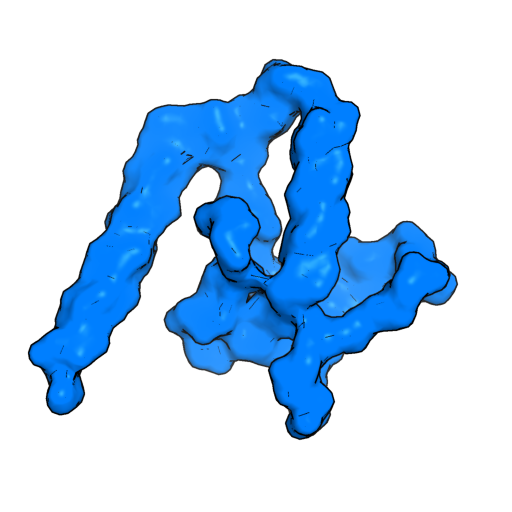81 ? 1.729 6.549 15.907 1.00 86.25 81 MET A O 1
ATOM 699 N N . ILE A 1 82 ? 0.616 4.647 15.457 1.00 84.94 82 ILE A N 1
ATOM 700 C CA . ILE A 1 82 ? 1.792 3.914 14.962 1.00 84.94 82 ILE A CA 1
ATOM 701 C C . ILE A 1 82 ? 2.372 4.599 13.720 1.00 84.94 82 ILE A C 1
ATOM 703 O O . ILE A 1 82 ? 3.590 4.744 13.603 1.00 84.94 82 ILE A O 1
ATOM 707 N N . ILE A 1 83 ? 1.517 5.028 12.788 1.00 83.38 83 ILE A N 1
ATOM 708 C CA . ILE A 1 83 ? 1.946 5.747 11.584 1.00 83.38 83 ILE A CA 1
ATOM 709 C C . ILE A 1 83 ? 2.601 7.078 11.967 1.00 83.38 83 ILE A C 1
ATOM 711 O O . ILE A 1 83 ? 3.695 7.378 11.490 1.00 83.38 83 ILE A O 1
ATOM 715 N N . ARG A 1 84 ? 1.988 7.845 12.876 1.00 84.81 84 ARG A N 1
ATOM 716 C CA . ARG A 1 84 ? 2.529 9.120 13.359 1.00 84.81 84 ARG A CA 1
ATOM 717 C C . ARG A 1 84 ? 3.913 8.963 13.990 1.00 84.81 84 ARG A C 1
ATOM 719 O O . ARG A 1 84 ? 4.825 9.691 13.614 1.00 84.81 84 ARG A O 1
ATOM 726 N N . GLN A 1 85 ? 4.089 7.988 14.881 1.00 85.25 85 GLN A N 1
ATOM 727 C CA . GLN A 1 85 ? 5.382 7.711 15.520 1.00 85.25 85 GLN A CA 1
ATOM 728 C C . GLN A 1 85 ? 6.477 7.392 14.495 1.00 85.25 85 GLN A C 1
ATOM 730 O O . GLN A 1 85 ? 7.618 7.820 14.651 1.00 85.25 85 GLN A O 1
ATOM 735 N N . ARG A 1 86 ? 6.139 6.666 13.421 1.00 81.19 86 ARG A N 1
ATOM 736 C CA . ARG A 1 86 ? 7.089 6.364 12.339 1.00 81.19 86 ARG A CA 1
ATOM 737 C C . ARG A 1 86 ? 7.482 7.608 11.552 1.00 81.19 86 ARG A C 1
ATOM 739 O O . ARG A 1 86 ? 8.660 7.777 11.254 1.00 81.19 86 ARG A O 1
ATOM 746 N N . VAL A 1 87 ? 6.521 8.479 11.246 1.00 80.38 87 VAL A N 1
ATOM 747 C CA . VAL A 1 87 ? 6.791 9.756 10.566 1.00 80.38 87 VAL A CA 1
ATOM 748 C C . VAL A 1 87 ? 7.671 10.658 11.434 1.00 80.38 87 VAL A C 1
ATOM 750 O O . VAL A 1 87 ? 8.644 11.219 10.936 1.00 80.38 87 VAL A O 1
ATOM 753 N N . GLU A 1 88 ? 7.378 10.761 12.731 1.00 85.50 88 GLU A N 1
ATOM 754 C CA . GLU A 1 88 ? 8.190 11.524 13.688 1.00 85.50 88 GLU A CA 1
ATOM 755 C C . GLU A 1 88 ? 9.619 10.968 13.778 1.00 85.50 88 GLU A C 1
ATOM 757 O O . GLU A 1 88 ? 10.578 11.732 13.683 1.00 85.50 88 GLU A O 1
ATOM 762 N N . ALA A 1 89 ? 9.776 9.643 13.872 1.00 81.56 89 ALA A N 1
ATOM 763 C CA . ALA A 1 89 ? 11.086 8.999 13.884 1.00 81.56 89 ALA A CA 1
ATOM 764 C C . ALA A 1 89 ? 11.881 9.276 12.598 1.00 81.56 89 ALA A C 1
ATOM 766 O O . ALA A 1 89 ? 13.062 9.604 12.677 1.00 81.56 89 ALA A O 1
ATOM 767 N N . ARG A 1 90 ? 11.237 9.203 11.425 1.00 75.50 90 ARG A N 1
ATOM 768 C CA . ARG A 1 90 ? 11.870 9.523 10.137 1.00 75.50 90 ARG A CA 1
ATOM 769 C C . ARG A 1 90 ? 12.376 10.963 10.103 1.00 75.50 90 ARG A C 1
ATOM 771 O O . ARG A 1 90 ? 13.536 11.191 9.782 1.00 75.50 90 ARG A O 1
ATOM 778 N N . ASN A 1 91 ? 11.525 11.916 10.477 1.00 77.44 91 ASN A N 1
ATOM 779 C CA . ASN A 1 91 ? 11.885 13.332 10.462 1.00 77.44 91 ASN A CA 1
ATOM 780 C C . ASN A 1 91 ? 12.988 13.649 11.484 1.00 77.44 91 ASN A C 1
ATOM 782 O O . ASN A 1 91 ? 13.830 14.491 11.217 1.00 77.44 91 ASN A O 1
ATOM 786 N N . ASN A 1 92 ? 13.014 12.974 12.638 1.00 75.94 92 ASN A N 1
ATOM 787 C CA . ASN A 1 92 ? 14.041 13.199 13.657 1.00 75.94 92 ASN A CA 1
ATOM 788 C C . ASN A 1 92 ? 15.423 12.656 13.250 1.00 75.94 92 ASN A C 1
ATOM 790 O O . ASN A 1 92 ? 16.438 13.209 13.659 1.00 75.94 92 ASN A O 1
ATOM 794 N N . VAL A 1 93 ? 15.473 11.596 12.437 1.00 63.41 93 VAL A N 1
ATOM 795 C CA . VAL A 1 93 ? 16.731 11.082 11.866 1.00 63.41 93 VAL A CA 1
ATOM 796 C C . VAL A 1 93 ? 17.298 12.047 10.813 1.00 63.41 93 VAL A C 1
ATOM 798 O O . VAL A 1 93 ? 18.515 12.213 10.740 1.00 63.41 93 VAL A O 1
ATOM 801 N N . ASP A 1 94 ? 16.437 12.744 10.067 1.00 56.53 94 ASP A N 1
ATOM 802 C CA . ASP A 1 94 ? 16.827 13.707 9.020 1.00 56.53 94 ASP A CA 1
ATOM 803 C C . ASP A 1 94 ? 17.492 14.989 9.579 1.00 56.53 94 ASP A C 1
ATOM 805 O O . ASP A 1 94 ? 18.181 15.701 8.858 1.00 56.53 94 ASP A O 1
ATOM 809 N N . PHE A 1 95 ? 17.358 15.268 10.885 1.00 45.66 95 PHE A N 1
ATOM 810 C CA . PHE A 1 95 ? 18.055 16.363 11.589 1.00 45.66 95 PHE A CA 1
ATOM 811 C C . PHE A 1 95 ? 19.398 15.950 12.226 1.00 45.66 95 PHE A C 1
ATOM 813 O O . PHE A 1 95 ? 20.002 16.741 12.952 1.00 45.66 95 PHE A O 1
ATOM 820 N N . THR A 1 96 ? 19.870 14.722 11.987 1.00 41.34 96 THR A N 1
ATOM 821 C CA . THR A 1 96 ? 21.120 14.194 12.576 1.00 41.34 96 THR A CA 1
ATOM 822 C C . THR A 1 96 ? 22.221 13.862 11.562 1.00 41.34 96 THR A C 1
ATOM 824 O O . THR A 1 96 ? 23.143 13.114 11.890 1.00 41.34 96 THR A O 1
ATOM 827 N N . LEU A 1 97 ? 22.173 14.453 10.363 1.00 39.94 97 LEU A N 1
ATOM 828 C CA . LEU A 1 97 ? 23.256 14.421 9.371 1.00 39.94 97 LEU A CA 1
ATOM 829 C C . LEU A 1 97 ? 23.752 15.827 9.026 1.00 39.94 97 LEU A C 1
ATOM 831 O O . LEU A 1 97 ? 22.904 16.696 8.732 1.00 39.94 97 LEU A O 1
#